Protein AF-A0A1H8SYS4-F1 (afdb_monomer_lite)

Secondary structure (DSSP, 8-state):
-------HHHHHHHHHHHHHHHHHHHHHHHHHHHHHHHHHHTTPPP-TTSSSSSPPPPPPPHHHHHHHHHHHHHHHHHHHHHHHHHHHTT----HHHHHHHHHHHSPP--

Organism: NCBI:txid310780

Radius of gyration: 19.57 Å; chains: 1; bounding box: 42×30×55 Å

Foldseek 3Di:
DPQDDDDPVLLVLLLQLVVLVVVLVVLVVVQVVVQQVVCVVVVFAFDPVDPDGDGDGDDDDPVSVVVNVVSVVSSVVSVVVSCVVCVVVVHDPDPVVVVSSVVSNDDDDD

Sequence (110 aa):
MPEIDLPQPLIDAQRTVDRAWAEVEDHRKSVNARRRAAAATEGRQADDARPWTGPALDPWTQADDDEHERRMATARAAAEARQAALTAAGLGSGYTIVQALHLAARPATV

pLDDT: mean 90.57, std 10.65, range [37.56, 98.62]

Structure (mmCIF, N/CA/C/O backbone):
data_AF-A0A1H8SYS4-F1
#
_entry.id   AF-A0A1H8SYS4-F1
#
loop_
_atom_site.group_PDB
_atom_site.id
_atom_site.type_symbol
_atom_site.label_atom_id
_atom_site.label_alt_id
_atom_site.label_comp_id
_atom_site.label_asym_id
_atom_site.label_entity_id
_atom_site.label_seq_id
_atom_site.pdbx_PDB_ins_code
_atom_site.Cartn_x
_atom_site.Cartn_y
_atom_site.Cartn_z
_atom_site.occupancy
_atom_site.B_iso_or_equiv
_atom_site.auth_seq_id
_atom_site.auth_comp_id
_atom_site.auth_asym_id
_atom_site.auth_atom_id
_atom_site.pdbx_PDB_model_num
ATOM 1 N N . MET A 1 1 ? -7.208 0.040 -26.964 1.00 51.16 1 MET A N 1
ATOM 2 C CA . MET A 1 1 ? -5.964 0.841 -26.953 1.00 51.16 1 MET A CA 1
ATOM 3 C C . MET A 1 1 ? -4.933 0.116 -27.796 1.00 51.16 1 MET A C 1
ATOM 5 O O . MET A 1 1 ? -5.038 -1.105 -27.840 1.00 51.16 1 MET A O 1
ATOM 9 N N . PRO A 1 2 ? -3.997 0.808 -28.468 1.00 53.34 2 PRO A N 1
ATOM 10 C CA . PRO A 1 2 ? -2.869 0.128 -29.100 1.00 53.34 2 PRO A CA 1
ATOM 11 C C . PRO A 1 2 ? -2.142 -0.732 -28.060 1.00 53.34 2 PRO A C 1
ATOM 13 O O . PRO A 1 2 ? -1.997 -0.318 -26.907 1.00 53.34 2 PRO A O 1
ATOM 16 N N . GLU A 1 3 ? -1.754 -1.936 -28.462 1.00 65.12 3 GLU A N 1
ATOM 17 C CA . GLU A 1 3 ? -0.972 -2.850 -27.639 1.00 65.12 3 GLU A CA 1
ATOM 18 C C . GLU A 1 3 ? 0.439 -2.267 -27.518 1.00 65.12 3 GLU A C 1
ATOM 20 O O . GLU A 1 3 ? 1.163 -2.145 -28.505 1.00 65.12 3 GLU A O 1
ATOM 25 N N . ILE A 1 4 ? 0.775 -1.775 -26.325 1.00 79.00 4 ILE A N 1
ATOM 26 C CA . ILE A 1 4 ? 2.113 -1.269 -26.022 1.00 79.00 4 ILE A CA 1
ATOM 27 C C . ILE A 1 4 ? 2.909 -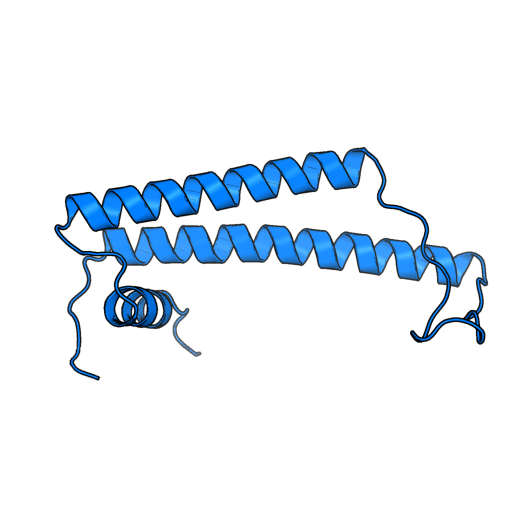2.467 -25.534 1.00 79.00 4 ILE A C 1
ATOM 29 O O . ILE A 1 4 ? 2.602 -3.010 -24.473 1.00 79.00 4 ILE A O 1
ATOM 33 N N . ASP A 1 5 ? 3.918 -2.862 -26.302 1.00 83.75 5 ASP A N 1
ATOM 34 C CA . ASP A 1 5 ? 4.857 -3.888 -25.871 1.00 83.75 5 ASP A CA 1
ATOM 35 C C . ASP A 1 5 ? 5.738 -3.314 -24.752 1.00 83.75 5 ASP A C 1
ATOM 37 O O . ASP A 1 5 ? 6.509 -2.370 -24.957 1.00 83.75 5 ASP A O 1
ATOM 41 N N . LEU A 1 6 ? 5.537 -3.812 -23.532 1.00 89.94 6 LEU A N 1
ATOM 42 C CA . LEU A 1 6 ? 6.206 -3.331 -22.328 1.00 89.94 6 LEU A CA 1
ATOM 43 C C . LEU A 1 6 ? 7.264 -4.349 -21.894 1.00 89.94 6 LEU A C 1
ATOM 45 O O . LEU A 1 6 ? 6.942 -5.528 -21.739 1.00 89.94 6 LEU A O 1
ATOM 49 N N . PRO A 1 7 ? 8.507 -3.919 -21.607 1.00 91.88 7 PRO A N 1
ATOM 50 C CA . PRO A 1 7 ? 9.549 -4.833 -21.160 1.00 91.88 7 PRO A CA 1
ATOM 51 C C . PRO A 1 7 ? 9.148 -5.595 -19.891 1.00 91.88 7 PRO A C 1
ATOM 53 O O . PRO A 1 7 ? 8.703 -4.991 -18.912 1.00 91.88 7 PRO A O 1
ATOM 56 N N . GLN A 1 8 ? 9.395 -6.909 -19.857 1.00 92.25 8 GLN A N 1
ATOM 57 C CA . GLN A 1 8 ? 9.093 -7.756 -18.695 1.00 92.25 8 GLN A CA 1
ATOM 58 C C . GLN A 1 8 ? 9.655 -7.216 -17.361 1.00 92.25 8 GLN A C 1
ATOM 60 O O . GLN A 1 8 ? 8.900 -7.182 -16.387 1.00 92.25 8 GLN A O 1
ATOM 65 N N . PRO A 1 9 ? 10.901 -6.696 -17.286 1.00 92.31 9 PRO A N 1
ATOM 66 C CA . PRO A 1 9 ? 11.416 -6.112 -16.044 1.00 92.31 9 PRO A CA 1
ATOM 67 C C . PRO A 1 9 ? 10.572 -4.944 -15.512 1.00 92.31 9 PRO A C 1
ATOM 69 O O . PRO A 1 9 ? 10.474 -4.739 -14.304 1.00 92.31 9 PRO A O 1
ATOM 72 N N . LEU A 1 10 ? 9.938 -4.180 -16.405 1.00 94.38 10 LEU A N 1
ATOM 73 C CA . LEU A 1 10 ? 9.082 -3.057 -16.040 1.00 94.38 10 LEU A CA 1
ATOM 74 C C . LEU A 1 10 ? 7.716 -3.531 -15.521 1.00 94.38 10 LEU A C 1
ATOM 76 O O . LEU A 1 10 ? 7.180 -2.958 -14.570 1.00 94.38 10 LEU A O 1
ATOM 80 N N . ILE A 1 11 ? 7.186 -4.611 -16.100 1.00 94.38 11 ILE A N 1
ATOM 81 C CA . ILE A 1 11 ? 5.977 -5.287 -15.613 1.00 94.38 11 ILE A CA 1
ATOM 82 C C . ILE A 1 11 ? 6.221 -5.846 -14.204 1.00 94.38 11 ILE A C 1
ATOM 84 O O . ILE A 1 11 ? 5.398 -5.652 -13.309 1.00 94.38 11 ILE A O 1
ATOM 88 N N . ASP A 1 12 ? 7.370 -6.480 -13.965 1.00 94.75 12 ASP A N 1
ATOM 89 C CA . ASP A 1 12 ? 7.719 -7.028 -12.649 1.00 94.75 12 ASP A CA 1
ATOM 90 C C . ASP A 1 12 ? 7.956 -5.931 -11.597 1.00 94.75 12 ASP A C 1
ATOM 92 O O . ASP A 1 12 ? 7.568 -6.081 -10.431 1.00 94.75 12 ASP A O 1
ATOM 96 N N . ALA A 1 13 ? 8.504 -4.783 -12.008 1.00 95.75 13 ALA A N 1
ATOM 97 C CA . ALA A 1 13 ? 8.583 -3.599 -11.157 1.00 95.75 13 ALA A CA 1
ATOM 98 C C . ALA A 1 13 ? 7.184 -3.088 -10.768 1.00 95.75 13 ALA A C 1
ATOM 100 O O . ALA A 1 13 ? 6.942 -2.804 -9.594 1.00 95.75 13 ALA A O 1
ATOM 101 N N . GLN A 1 14 ? 6.231 -3.035 -11.708 1.00 96.56 14 GLN A N 1
ATOM 102 C CA . GLN A 1 14 ? 4.846 -2.662 -11.399 1.00 96.56 14 GLN A CA 1
ATOM 103 C C . GLN A 1 14 ? 4.173 -3.673 -10.455 1.00 96.56 14 GLN A C 1
ATOM 105 O O . GLN A 1 14 ? 3.543 -3.260 -9.484 1.00 96.56 14 GLN A O 1
ATOM 110 N N . ARG A 1 15 ? 4.372 -4.983 -10.651 1.00 96.69 15 ARG A N 1
ATOM 111 C CA . ARG A 1 15 ? 3.873 -6.017 -9.719 1.00 96.69 15 ARG A CA 1
ATOM 112 C C . ARG A 1 15 ? 4.421 -5.840 -8.306 1.00 96.69 15 ARG A C 1
ATOM 114 O O . ARG A 1 15 ? 3.708 -6.049 -7.328 1.00 96.69 15 ARG A O 1
ATOM 121 N N . THR A 1 16 ? 5.686 -5.444 -8.193 1.00 97.12 16 THR A N 1
ATOM 122 C CA . THR A 1 16 ? 6.322 -5.173 -6.898 1.00 97.12 16 THR A CA 1
ATOM 123 C C . THR A 1 16 ? 5.685 -3.970 -6.205 1.00 97.12 16 THR A C 1
ATOM 125 O O . THR A 1 16 ? 5.418 -4.040 -5.006 1.00 97.12 16 THR A O 1
ATOM 128 N N . VAL A 1 17 ? 5.379 -2.905 -6.955 1.00 97.62 17 VAL A N 1
ATOM 129 C CA . VAL A 1 17 ? 4.625 -1.746 -6.451 1.00 97.62 17 VAL A CA 1
ATOM 130 C C . VAL A 1 17 ? 3.235 -2.161 -5.972 1.00 97.62 17 VAL A C 1
ATOM 132 O O . VAL A 1 17 ? 2.853 -1.822 -4.853 1.00 97.62 17 VAL A O 1
ATOM 135 N N . ASP A 1 18 ? 2.496 -2.915 -6.788 1.00 96.69 18 ASP A N 1
ATOM 136 C CA . ASP A 1 18 ? 1.132 -3.343 -6.464 1.00 96.69 18 ASP A CA 1
ATOM 137 C C . ASP A 1 18 ? 1.105 -4.214 -5.199 1.00 96.69 18 ASP A C 1
ATOM 139 O O . ASP A 1 18 ? 0.271 -4.002 -4.318 1.00 96.69 18 ASP A O 1
ATOM 143 N N . ARG A 1 19 ? 2.064 -5.139 -5.057 1.00 97.50 19 ARG A N 1
ATOM 144 C CA . ARG A 1 19 ? 2.217 -5.958 -3.847 1.00 97.50 19 ARG A CA 1
ATOM 145 C C . ARG A 1 19 ? 2.519 -5.107 -2.612 1.00 97.50 19 ARG A C 1
ATOM 147 O O . ARG A 1 19 ? 1.880 -5.301 -1.585 1.00 97.50 19 ARG A O 1
ATOM 154 N N . ALA A 1 20 ? 3.447 -4.154 -2.703 1.00 98.12 20 ALA A N 1
ATOM 155 C CA . ALA A 1 20 ? 3.800 -3.308 -1.563 1.00 98.12 20 ALA A CA 1
ATOM 156 C C . ALA A 1 20 ? 2.611 -2.448 -1.091 1.00 98.12 20 ALA A C 1
ATOM 158 O O . ALA A 1 20 ? 2.384 -2.305 0.110 1.00 98.12 20 ALA A O 1
ATOM 159 N N . TRP A 1 21 ? 1.797 -1.928 -2.017 1.00 97.81 21 TRP A N 1
ATOM 160 C CA . TRP A 1 21 ? 0.562 -1.220 -1.661 1.00 97.81 21 TRP A CA 1
ATOM 161 C C . TRP A 1 21 ? -0.514 -2.140 -1.082 1.00 97.81 21 TRP A C 1
ATOM 163 O O . TRP A 1 21 ? -1.208 -1.740 -0.145 1.00 97.81 21 TRP A O 1
ATOM 173 N N . ALA A 1 22 ? -0.638 -3.369 -1.589 1.00 97.75 22 ALA A N 1
ATOM 174 C CA . ALA A 1 22 ? -1.535 -4.363 -1.005 1.00 97.75 22 ALA A CA 1
ATOM 175 C C . ALA A 1 22 ? -1.152 -4.667 0.453 1.00 97.75 22 ALA A C 1
ATOM 177 O O . ALA A 1 22 ? -2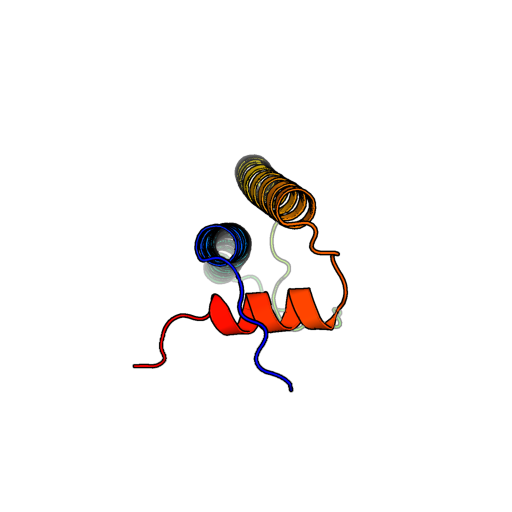.017 -4.668 1.323 1.00 97.75 22 ALA A O 1
ATOM 178 N N . GLU A 1 23 ? 0.142 -4.805 0.753 1.00 98.12 23 GLU A N 1
ATOM 179 C CA . GLU A 1 23 ? 0.632 -5.018 2.119 1.00 98.12 23 GLU A CA 1
ATOM 180 C C . GLU A 1 23 ? 0.330 -3.832 3.056 1.00 98.12 23 GLU A C 1
ATOM 182 O O . GLU A 1 23 ? -0.004 -4.044 4.227 1.00 98.12 23 GLU A O 1
ATOM 187 N N . VAL A 1 24 ? 0.422 -2.587 2.573 1.00 98.56 24 VAL A N 1
ATOM 188 C CA . VAL A 1 24 ? 0.011 -1.388 3.334 1.00 98.56 24 VAL A CA 1
ATOM 189 C C . VAL A 1 24 ? -1.484 -1.441 3.659 1.00 98.56 24 VAL A C 1
ATOM 191 O O . VAL A 1 24 ? -1.887 -1.209 4.803 1.00 98.56 24 VAL A O 1
ATOM 194 N N . GLU A 1 25 ? -2.310 -1.757 2.664 1.00 98.50 25 GLU A N 1
ATOM 195 C CA . GLU A 1 25 ? -3.762 -1.803 2.818 1.00 98.50 25 GLU A CA 1
ATOM 196 C C . GLU A 1 25 ? -4.214 -2.955 3.724 1.00 98.50 25 GLU A C 1
ATOM 198 O O . GLU A 1 25 ? -5.109 -2.775 4.555 1.00 98.50 25 GLU A O 1
ATOM 203 N N . ASP A 1 26 ? -3.573 -4.117 3.627 1.00 98.44 26 ASP A N 1
ATOM 204 C CA . ASP A 1 26 ? -3.847 -5.265 4.488 1.00 98.44 26 ASP A CA 1
ATOM 205 C C . ASP A 1 26 ? -3.492 -4.972 5.948 1.00 98.44 26 ASP A C 1
ATOM 207 O O . ASP A 1 26 ? -4.271 -5.307 6.846 1.00 98.44 26 ASP A O 1
ATOM 211 N N . HIS A 1 27 ? -2.383 -4.264 6.207 1.00 98.44 27 HIS A N 1
ATOM 212 C CA . HIS A 1 27 ? -2.066 -3.767 7.554 1.00 98.44 27 HIS A CA 1
ATOM 213 C C . HIS A 1 27 ? -3.162 -2.837 8.068 1.00 98.44 27 HIS A C 1
ATOM 215 O O . HIS A 1 27 ? -3.726 -3.066 9.138 1.00 98.44 27 HIS A O 1
ATOM 221 N N . ARG A 1 28 ? -3.540 -1.830 7.273 1.00 98.25 28 ARG A N 1
ATOM 222 C CA . ARG A 1 28 ? -4.579 -0.857 7.641 1.00 98.25 28 ARG A CA 1
ATOM 223 C C . ARG A 1 28 ? -5.910 -1.541 7.965 1.00 98.25 28 ARG A C 1
ATOM 225 O O . ARG A 1 28 ? -6.559 -1.203 8.960 1.00 98.25 28 ARG A O 1
ATOM 232 N N . LYS A 1 29 ? -6.319 -2.515 7.146 1.00 97.69 29 LYS A N 1
ATOM 233 C CA . LYS A 1 29 ? -7.521 -3.332 7.370 1.00 97.69 29 LYS A CA 1
ATOM 234 C C . LYS A 1 29 ? -7.407 -4.163 8.644 1.00 97.69 29 LYS A C 1
ATOM 236 O O . LYS A 1 29 ? -8.357 -4.174 9.424 1.00 97.69 29 LYS A O 1
ATOM 241 N N . SER A 1 30 ? -6.264 -4.806 8.874 1.00 98.00 30 SER A N 1
ATOM 242 C CA . SER A 1 30 ? -6.002 -5.628 10.060 1.00 98.00 30 SER A CA 1
ATOM 243 C C . SER A 1 30 ? -6.071 -4.812 11.356 1.00 98.00 30 SER A C 1
ATOM 245 O O . SER A 1 30 ? -6.817 -5.169 12.272 1.00 98.00 30 SER A O 1
ATOM 247 N N . VAL A 1 31 ? -5.397 -3.656 11.415 1.00 97.75 31 VAL A N 1
ATOM 248 C CA . VAL A 1 31 ? -5.447 -2.743 12.572 1.00 97.75 31 VAL A CA 1
ATOM 249 C C . VAL A 1 31 ? -6.880 -2.283 12.832 1.00 97.75 31 VAL A C 1
ATOM 251 O O . VAL A 1 31 ? -7.361 -2.327 13.966 1.00 97.75 31 VAL A O 1
ATOM 254 N N . ASN A 1 32 ? -7.612 -1.897 11.784 1.00 95.06 32 ASN A N 1
ATOM 255 C CA . ASN A 1 32 ? -9.008 -1.492 11.918 1.00 95.06 32 ASN A CA 1
ATOM 256 C C . ASN A 1 32 ? -9.912 -2.637 12.411 1.00 95.06 32 ASN A C 1
ATOM 258 O O . ASN A 1 32 ? -10.765 -2.416 13.270 1.00 95.06 32 ASN A O 1
ATOM 262 N N . ALA A 1 33 ? -9.723 -3.860 11.909 1.00 95.00 33 ALA A N 1
ATOM 263 C CA . ALA A 1 33 ? -10.477 -5.031 12.346 1.00 95.00 33 ALA A CA 1
ATOM 264 C C . ALA A 1 33 ? -10.221 -5.345 13.828 1.00 95.00 33 ALA A C 1
ATOM 266 O O . ALA A 1 33 ? -11.174 -5.522 14.587 1.00 95.00 33 ALA A O 1
ATOM 267 N N . ARG A 1 34 ? -8.955 -5.318 14.265 1.00 95.75 34 ARG A N 1
ATOM 268 C CA . ARG A 1 34 ? -8.572 -5.514 15.671 1.00 95.75 34 ARG A CA 1
ATOM 269 C C . ARG A 1 34 ? -9.184 -4.452 16.586 1.00 95.75 34 ARG A C 1
ATOM 271 O O . ARG A 1 34 ? -9.756 -4.798 17.615 1.00 95.75 34 ARG A O 1
ATOM 278 N N . ARG A 1 35 ? -9.132 -3.176 16.190 1.00 95.19 35 ARG A N 1
ATOM 279 C CA . ARG A 1 35 ? -9.739 -2.059 16.941 1.00 95.19 35 ARG A CA 1
ATOM 280 C C . ARG A 1 35 ? -11.254 -2.213 17.075 1.00 95.19 35 ARG A C 1
ATOM 282 O O . ARG A 1 35 ? -11.802 -1.985 18.148 1.00 95.19 35 ARG A O 1
ATOM 289 N N . ARG A 1 36 ? -11.933 -2.641 16.006 1.00 92.44 36 ARG A N 1
ATOM 290 C CA . ARG A 1 36 ? -13.377 -2.929 16.038 1.00 92.44 36 ARG A CA 1
ATOM 291 C C . ARG A 1 36 ? -13.710 -4.107 16.950 1.00 92.44 36 ARG A C 1
ATOM 293 O O . ARG A 1 36 ? -14.671 -4.019 17.705 1.00 92.44 36 ARG A O 1
ATOM 300 N N . ALA A 1 37 ? -12.916 -5.176 16.906 1.00 92.50 37 ALA A N 1
ATOM 301 C CA . ALA A 1 37 ? -13.100 -6.332 17.778 1.00 92.50 37 ALA A CA 1
ATOM 302 C C . ALA A 1 37 ? -12.917 -5.966 19.262 1.00 92.50 37 ALA A C 1
ATOM 304 O O . ALA A 1 37 ? -13.73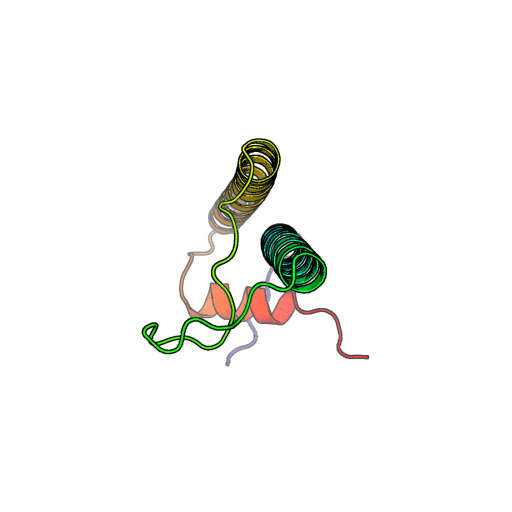3 -6.363 20.086 1.00 92.50 37 ALA A O 1
ATOM 305 N N . ALA A 1 38 ? -11.905 -5.158 19.599 1.00 93.12 38 ALA A N 1
ATOM 306 C CA . ALA A 1 38 ? -11.692 -4.671 20.964 1.00 93.12 38 ALA A CA 1
ATOM 307 C C . ALA A 1 38 ? -12.874 -3.824 21.467 1.00 93.12 38 ALA A C 1
ATOM 309 O O . ALA A 1 38 ? -13.426 -4.106 22.528 1.00 93.12 38 ALA A O 1
ATOM 310 N N . ALA A 1 39 ? -13.336 -2.861 20.660 1.00 91.38 39 ALA A N 1
ATOM 311 C CA . ALA A 1 39 ? -14.496 -2.038 21.000 1.00 91.38 39 ALA A CA 1
ATOM 312 C C . ALA A 1 39 ? -15.768 -2.876 21.239 1.00 91.38 39 ALA A C 1
ATOM 314 O O . ALA A 1 39 ? -16.535 -2.576 22.152 1.00 91.38 39 ALA A O 1
ATOM 315 N N . ALA A 1 40 ? -15.975 -3.940 20.452 1.00 90.56 40 ALA A N 1
ATOM 316 C CA . ALA A 1 40 ? -17.094 -4.860 20.638 1.00 90.56 40 ALA A CA 1
ATOM 317 C C . ALA A 1 40 ? -16.984 -5.659 21.949 1.00 90.56 40 ALA A C 1
ATOM 319 O O . ALA A 1 40 ? -17.974 -5.777 22.668 1.00 90.56 40 ALA A O 1
ATOM 320 N N . THR A 1 41 ? -15.792 -6.160 22.291 1.00 92.19 41 THR A N 1
ATOM 321 C CA . THR A 1 41 ? -15.535 -6.881 23.554 1.00 92.19 41 THR A CA 1
ATOM 322 C C . THR A 1 41 ? -15.785 -6.004 24.781 1.00 92.19 41 THR A C 1
ATOM 324 O O . THR A 1 41 ? -16.302 -6.481 25.787 1.00 92.19 41 THR A O 1
ATOM 327 N N . GLU A 1 42 ? -15.464 -4.715 24.697 1.00 91.62 42 GLU A N 1
ATOM 328 C CA . GLU A 1 42 ? -15.709 -3.737 25.764 1.00 91.62 42 GLU A CA 1
ATOM 329 C C . GLU A 1 42 ? -17.163 -3.233 25.815 1.00 91.62 42 GLU A C 1
ATOM 331 O O . GLU A 1 42 ? -17.505 -2.413 26.665 1.00 91.62 42 GLU A O 1
ATOM 336 N N . GLY A 1 43 ? -18.029 -3.692 24.906 1.00 89.00 43 GLY A N 1
ATOM 337 C CA . GLY A 1 43 ? -19.431 -3.278 24.848 1.00 89.00 43 GLY A CA 1
ATOM 338 C C . GLY A 1 43 ? -19.634 -1.823 24.418 1.00 89.00 43 GLY A C 1
ATOM 339 O O . GLY A 1 43 ? -20.685 -1.245 24.704 1.00 89.00 43 GLY A O 1
ATOM 340 N N . ARG A 1 44 ? -18.654 -1.209 23.737 1.00 86.31 44 ARG A N 1
ATOM 341 C CA . ARG A 1 44 ? -18.772 0.174 23.258 1.00 86.31 44 ARG A CA 1
ATOM 342 C C . ARG A 1 44 ? -19.876 0.261 22.207 1.00 86.31 44 ARG A C 1
ATOM 344 O O . ARG A 1 44 ? -19.850 -0.444 21.198 1.00 86.31 44 ARG A O 1
ATOM 351 N N . GLN A 1 45 ? -20.835 1.149 22.440 1.00 82.75 45 GLN A N 1
ATOM 352 C CA . GLN A 1 45 ? -21.962 1.368 21.538 1.00 82.75 45 GLN A CA 1
ATOM 353 C C . GLN A 1 45 ? -21.634 2.412 20.470 1.00 82.75 45 GLN A C 1
ATOM 355 O O . GLN A 1 45 ? -20.674 3.178 20.595 1.00 82.75 45 GLN A O 1
ATOM 360 N N . ALA A 1 46 ? -22.430 2.416 19.400 1.00 82.56 46 ALA A N 1
ATOM 361 C CA . ALA A 1 46 ? -22.384 3.489 18.422 1.00 82.56 46 ALA A CA 1
ATOM 362 C C . ALA A 1 46 ? -22.746 4.823 19.089 1.00 82.56 46 ALA A C 1
ATOM 364 O O . ALA A 1 46 ? -23.614 4.880 19.956 1.00 82.56 46 ALA A O 1
ATOM 365 N N . ASP A 1 47 ? -22.041 5.877 18.695 1.00 79.12 47 ASP A N 1
ATOM 366 C CA . ASP A 1 47 ? -22.333 7.237 19.136 1.00 79.12 47 ASP A CA 1
ATOM 367 C C . ASP A 1 47 ? -23.266 7.879 18.106 1.00 79.12 47 ASP A C 1
ATOM 369 O O . ASP A 1 47 ? -22.819 8.279 17.029 1.00 79.12 47 ASP A O 1
ATOM 373 N N . ASP A 1 48 ? -24.559 7.948 18.429 1.00 79.00 48 ASP A N 1
ATOM 374 C CA . ASP A 1 48 ? -25.607 8.470 17.540 1.00 79.00 48 ASP A CA 1
ATOM 375 C C . ASP A 1 48 ? -25.421 9.959 17.196 1.00 79.00 48 ASP A C 1
ATOM 377 O O . ASP A 1 48 ? -26.030 10.459 16.249 1.00 79.00 48 ASP A O 1
ATOM 381 N N . ALA A 1 49 ? -24.561 10.682 17.925 1.00 82.88 49 ALA A N 1
ATOM 382 C CA . ALA A 1 49 ? -24.205 12.060 17.599 1.00 82.88 49 ALA A CA 1
ATOM 383 C C . ALA A 1 49 ? -23.152 12.162 16.477 1.00 82.88 49 ALA A C 1
ATOM 385 O O . ALA A 1 49 ? -22.881 13.262 15.987 1.00 82.88 49 ALA A O 1
ATOM 386 N N . ARG A 1 50 ? -22.534 11.047 16.056 1.00 78.69 50 ARG A N 1
ATOM 387 C CA . ARG A 1 50 ? -21.520 11.031 14.991 1.00 78.69 50 ARG A CA 1
ATOM 388 C C . ARG A 1 50 ? -22.139 10.731 13.625 1.00 78.69 50 ARG A C 1
ATOM 390 O O . ARG A 1 50 ? -23.011 9.876 13.511 1.00 78.69 50 ARG A O 1
ATOM 397 N N . PRO A 1 51 ? -21.626 11.348 12.543 1.00 81.31 51 PRO A N 1
ATOM 398 C CA . PRO A 1 51 ? -22.148 11.127 11.195 1.00 81.31 51 PRO A CA 1
ATOM 399 C C . PRO A 1 51 ? -21.758 9.767 10.587 1.00 81.31 51 PRO A C 1
ATOM 401 O O . PRO A 1 51 ? -22.171 9.461 9.470 1.00 81.31 51 PRO A O 1
ATOM 404 N N . TRP A 1 52 ? -20.959 8.947 11.277 1.00 78.38 52 TRP A N 1
ATOM 405 C CA . TRP A 1 52 ? -20.580 7.605 10.833 1.00 78.38 52 TRP A CA 1
ATOM 406 C C . TRP A 1 52 ? -21.077 6.538 11.802 1.00 78.38 52 TRP A C 1
ATOM 408 O O . TRP A 1 52 ? -21.065 6.711 13.017 1.00 78.38 52 TRP A O 1
ATOM 418 N N . THR A 1 53 ? -21.463 5.393 11.246 1.00 76.19 53 THR A N 1
ATOM 419 C CA . THR A 1 53 ? -21.997 4.265 12.007 1.00 76.19 53 THR A CA 1
ATOM 420 C C . THR A 1 53 ? -20.877 3.523 12.744 1.00 76.19 53 THR A C 1
ATOM 422 O O . THR A 1 53 ? -19.914 3.067 12.123 1.00 76.19 53 THR A O 1
ATOM 425 N N . GLY A 1 54 ? -21.018 3.358 14.062 1.00 77.94 54 GLY A N 1
ATOM 426 C CA . GLY A 1 54 ? -20.162 2.499 14.887 1.00 77.94 54 GLY A CA 1
ATOM 427 C C . GLY A 1 54 ? -19.556 3.190 16.115 1.00 77.94 54 GLY A C 1
ATOM 428 O O . GLY A 1 54 ? -19.647 4.411 16.255 1.00 77.94 54 GLY A O 1
ATOM 429 N N . PRO A 1 55 ? -18.947 2.412 17.029 1.00 82.56 55 PRO A N 1
ATOM 430 C CA . PRO A 1 55 ? -18.327 2.954 18.230 1.00 82.56 55 PRO A CA 1
ATOM 431 C C . PRO A 1 55 ? -17.088 3.789 17.906 1.00 82.56 55 PRO A C 1
ATOM 433 O O . PRO A 1 55 ? -16.411 3.586 16.892 1.00 82.56 55 PRO A O 1
ATOM 436 N N . ALA A 1 56 ? -16.742 4.696 18.819 1.00 84.62 56 ALA A N 1
ATOM 437 C CA . ALA A 1 56 ? -15.438 5.339 18.807 1.00 84.62 56 ALA A CA 1
ATOM 438 C C . ALA A 1 56 ? -14.336 4.281 18.985 1.00 84.62 56 ALA A C 1
ATOM 440 O O . ALA A 1 56 ? -14.300 3.557 19.983 1.00 84.62 56 ALA A O 1
ATOM 441 N N . LEU A 1 57 ? -13.440 4.200 18.002 1.00 89.31 57 LEU A N 1
ATOM 442 C CA . LEU A 1 57 ? -12.293 3.302 18.038 1.00 89.31 57 LEU A CA 1
ATOM 443 C C . LEU A 1 57 ? -11.105 4.022 18.669 1.00 89.31 57 LEU A C 1
ATOM 445 O O . LEU A 1 57 ? -10.835 5.172 18.316 1.00 89.31 57 LEU A O 1
ATOM 449 N N . ASP A 1 58 ? -10.365 3.319 19.522 1.00 90.81 58 ASP A N 1
ATOM 450 C CA . ASP A 1 58 ? -9.107 3.822 20.087 1.00 90.81 58 ASP A CA 1
ATOM 451 C C . ASP A 1 58 ? -8.139 4.248 18.987 1.00 90.81 58 ASP A C 1
ATOM 453 O O . ASP A 1 58 ? -8.215 3.692 17.892 1.00 90.81 58 ASP A O 1
ATOM 457 N N . PRO A 1 59 ? -7.244 5.219 19.212 1.00 94.62 59 PRO A N 1
ATOM 458 C CA . PRO A 1 59 ? -6.232 5.581 18.223 1.00 94.62 59 PRO A CA 1
ATOM 459 C C . PRO A 1 59 ? -5.349 4.382 17.839 1.00 94.62 59 PRO A C 1
ATOM 461 O O . PRO A 1 59 ? -5.365 3.330 18.480 1.00 94.62 59 PRO A O 1
ATOM 464 N N . TRP A 1 60 ? -4.592 4.532 16.752 1.00 97.50 60 TRP A N 1
ATOM 465 C CA . TRP A 1 60 ? -3.544 3.566 16.429 1.00 97.50 60 TRP A CA 1
ATOM 466 C C . TRP A 1 60 ? -2.486 3.574 17.531 1.00 97.50 60 TRP A C 1
ATOM 468 O O . TRP A 1 60 ? -2.268 4.588 18.197 1.00 97.50 60 TRP A O 1
ATOM 478 N N . THR A 1 61 ? -1.878 2.415 17.766 1.00 97.81 61 THR A N 1
ATOM 479 C CA . THR A 1 61 ? -0.746 2.327 18.689 1.00 97.81 61 THR A CA 1
ATOM 480 C C . THR A 1 61 ? 0.531 2.762 17.977 1.00 97.81 61 THR A C 1
ATOM 482 O O . THR A 1 61 ? 0.628 2.622 16.760 1.00 97.81 61 THR A O 1
ATOM 485 N N . GLN A 1 62 ? 1.550 3.190 18.728 1.00 98.06 62 GLN A N 1
ATOM 486 C CA . GLN A 1 62 ? 2.856 3.522 18.143 1.00 98.06 62 GLN A CA 1
ATOM 487 C C . GLN A 1 62 ? 3.427 2.364 17.308 1.00 98.06 62 GLN A C 1
ATOM 489 O O . GLN A 1 62 ? 3.970 2.585 16.235 1.00 98.06 62 GLN A O 1
ATOM 494 N N . ALA A 1 63 ? 3.247 1.117 17.759 1.00 98.12 63 ALA A N 1
ATOM 495 C CA . ALA A 1 63 ? 3.700 -0.056 17.014 1.00 98.12 63 ALA A CA 1
ATOM 496 C C . ALA A 1 63 ? 2.955 -0.237 15.676 1.00 98.12 63 ALA A C 1
ATOM 498 O O . ALA A 1 63 ? 3.546 -0.697 14.701 1.00 98.12 63 ALA A O 1
ATOM 499 N N . ASP A 1 64 ? 1.666 0.122 15.620 1.00 98.19 64 ASP A N 1
ATOM 500 C CA . ASP A 1 64 ? 0.896 0.105 14.373 1.00 98.19 64 ASP A CA 1
ATOM 501 C C . ASP A 1 64 ? 1.384 1.180 13.402 1.00 98.19 64 ASP A C 1
ATOM 503 O O . ASP A 1 64 ? 1.476 0.906 12.202 1.00 98.19 64 ASP A O 1
ATOM 507 N N . ASP A 1 65 ? 1.701 2.368 13.922 1.00 98.44 65 ASP A N 1
ATOM 508 C CA . ASP A 1 65 ? 2.225 3.495 13.150 1.00 98.44 65 ASP A CA 1
ATOM 509 C C . ASP A 1 65 ? 3.630 3.196 12.607 1.00 98.44 65 ASP A C 1
ATOM 511 O O . ASP A 1 65 ? 3.870 3.375 11.413 1.00 98.44 65 ASP A O 1
ATOM 515 N N . ASP A 1 66 ? 4.534 2.658 13.431 1.00 98.62 66 ASP A N 1
ATOM 516 C CA . ASP A 1 66 ? 5.899 2.294 13.026 1.00 98.62 66 ASP A CA 1
ATOM 517 C C . ASP A 1 66 ? 5.891 1.232 11.915 1.00 98.62 66 ASP A C 1
ATOM 519 O O . ASP A 1 66 ? 6.587 1.347 10.901 1.00 98.62 66 ASP A O 1
ATOM 523 N N . GLU A 1 67 ? 5.064 0.196 12.075 1.00 98.50 67 GLU A N 1
ATOM 524 C CA . GLU A 1 67 ? 4.900 -0.849 11.066 1.00 98.50 67 GLU A CA 1
ATOM 525 C C . GLU A 1 67 ? 4.268 -0.299 9.781 1.00 98.50 67 GLU A C 1
ATOM 527 O O . GLU A 1 67 ? 4.654 -0.690 8.674 1.00 98.50 67 GLU A O 1
ATOM 532 N N . HIS A 1 68 ? 3.320 0.630 9.901 1.00 98.38 68 HIS A N 1
ATOM 533 C CA . HIS A 1 68 ? 2.722 1.283 8.745 1.00 98.38 68 HIS A CA 1
ATOM 534 C C . HIS A 1 68 ? 3.738 2.137 7.990 1.00 98.38 68 HIS A C 1
ATOM 536 O O . HIS A 1 68 ? 3.825 2.018 6.768 1.00 98.38 68 HIS A O 1
ATOM 542 N N . GLU A 1 69 ? 4.551 2.931 8.689 1.00 98.56 69 GLU A N 1
ATOM 543 C CA . GLU A 1 69 ? 5.589 3.748 8.059 1.00 98.56 69 GLU A CA 1
ATOM 544 C C . GLU A 1 69 ? 6.650 2.868 7.385 1.00 98.56 69 GLU A C 1
ATOM 546 O O . GLU A 1 69 ? 7.053 3.150 6.257 1.00 98.56 69 GLU A O 1
ATOM 551 N N . ARG A 1 70 ? 7.031 1.732 7.986 1.00 98.56 70 ARG A N 1
ATOM 552 C CA . ARG A 1 70 ? 7.929 0.749 7.353 1.00 98.56 70 ARG A CA 1
ATOM 553 C C . ARG A 1 70 ? 7.364 0.210 6.033 1.00 98.56 70 ARG A C 1
ATOM 555 O O . ARG A 1 70 ? 8.088 0.094 5.036 1.00 98.56 70 ARG A O 1
ATOM 562 N N . ARG A 1 71 ? 6.070 -0.120 5.999 1.00 98.56 71 ARG A N 1
ATOM 563 C CA . ARG A 1 71 ? 5.393 -0.587 4.774 1.00 98.56 71 ARG A CA 1
ATOM 564 C C . ARG A 1 71 ? 5.256 0.533 3.745 1.00 98.56 71 ARG A C 1
ATOM 566 O O . ARG A 1 71 ? 5.531 0.309 2.568 1.00 98.56 71 ARG A O 1
ATOM 573 N N . MET A 1 72 ? 4.923 1.747 4.179 1.00 98.62 72 MET A N 1
ATOM 574 C CA . MET A 1 72 ? 4.881 2.936 3.323 1.00 98.62 72 MET A CA 1
ATOM 575 C C . MET A 1 72 ? 6.246 3.228 2.697 1.00 98.62 72 MET A C 1
ATOM 577 O O . MET A 1 72 ? 6.321 3.474 1.495 1.00 98.62 72 MET A O 1
ATOM 581 N N . ALA A 1 73 ? 7.334 3.139 3.464 1.00 98.50 73 ALA A N 1
ATOM 582 C CA . ALA A 1 73 ? 8.694 3.284 2.955 1.00 98.50 73 ALA A CA 1
ATOM 583 C C . ALA A 1 73 ? 9.020 2.225 1.889 1.00 98.50 73 ALA A C 1
ATOM 585 O O . ALA A 1 73 ? 9.579 2.553 0.844 1.00 98.50 73 ALA A O 1
ATOM 586 N N . THR A 1 74 ? 8.594 0.977 2.102 1.00 98.06 74 THR A N 1
ATOM 587 C CA . THR A 1 74 ? 8.751 -0.109 1.118 1.00 98.06 74 THR A CA 1
ATOM 588 C C . THR A 1 74 ? 7.978 0.183 -0.174 1.00 98.06 74 THR A C 1
ATOM 590 O O . THR A 1 74 ? 8.525 0.044 -1.269 1.00 98.06 74 THR A O 1
ATOM 593 N N . ALA A 1 75 ? 6.729 0.649 -0.069 1.00 98.38 75 ALA A N 1
ATOM 594 C CA . ALA A 1 75 ? 5.913 1.022 -1.224 1.00 98.38 75 ALA A CA 1
ATOM 595 C C . ALA A 1 75 ? 6.497 2.220 -1.996 1.00 98.38 75 ALA A C 1
ATOM 597 O O . ALA A 1 75 ? 6.520 2.202 -3.229 1.00 98.38 75 ALA A O 1
ATOM 598 N N . ARG A 1 76 ? 7.023 3.232 -1.290 1.00 98.44 76 ARG A N 1
ATOM 599 C CA . ARG A 1 76 ? 7.722 4.382 -1.893 1.00 98.44 76 ARG A CA 1
ATOM 600 C C . ARG A 1 76 ? 8.975 3.932 -2.647 1.00 98.44 76 ARG A C 1
ATOM 602 O O . ARG A 1 76 ? 9.108 4.253 -3.824 1.00 98.44 76 ARG A O 1
ATOM 609 N N . ALA A 1 77 ? 9.823 3.112 -2.024 1.00 98.25 77 ALA A N 1
ATOM 610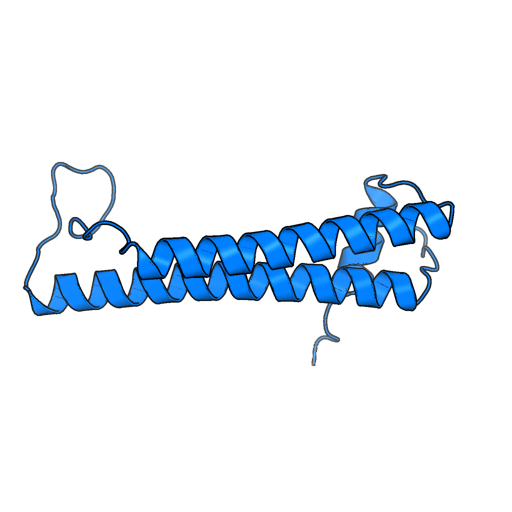 C CA . ALA A 1 77 ? 11.032 2.584 -2.658 1.00 98.25 77 ALA A CA 1
ATOM 611 C C . ALA A 1 77 ? 10.716 1.751 -3.916 1.00 98.25 77 ALA A C 1
ATOM 613 O O . ALA A 1 77 ? 11.382 1.889 -4.942 1.00 98.25 77 ALA A O 1
ATOM 614 N N . ALA A 1 78 ? 9.661 0.928 -3.882 1.00 97.94 78 ALA A N 1
ATOM 615 C CA . ALA A 1 78 ? 9.206 0.192 -5.061 1.00 97.94 78 ALA A CA 1
ATOM 616 C C . ALA A 1 78 ? 8.741 1.136 -6.187 1.00 97.94 78 ALA A C 1
ATOM 618 O O . ALA A 1 78 ? 9.057 0.913 -7.358 1.00 97.94 78 ALA A O 1
ATOM 619 N N . ALA A 1 79 ? 8.010 2.203 -5.847 1.00 96.88 79 ALA A N 1
ATOM 620 C CA . ALA A 1 79 ? 7.537 3.185 -6.821 1.00 96.88 79 ALA A CA 1
ATOM 621 C C . ALA A 1 79 ? 8.696 3.970 -7.460 1.00 96.88 79 ALA A C 1
ATOM 623 O O . ALA A 1 79 ? 8.690 4.186 -8.674 1.00 96.88 79 ALA A O 1
ATOM 624 N N . GLU A 1 80 ? 9.707 4.340 -6.673 1.00 97.25 80 GLU A N 1
ATOM 625 C CA . GLU A 1 80 ? 10.939 4.973 -7.154 1.00 97.25 80 GLU A CA 1
ATOM 626 C C . GLU A 1 80 ? 11.724 4.045 -8.086 1.00 97.25 80 GLU A C 1
ATOM 628 O O . GLU A 1 80 ? 12.112 4.457 -9.180 1.00 97.25 80 GLU A O 1
ATOM 633 N N . ALA A 1 81 ? 11.882 2.770 -7.718 1.00 95.69 81 ALA A N 1
ATOM 634 C CA . ALA A 1 81 ? 12.541 1.776 -8.563 1.00 95.69 81 ALA A CA 1
ATOM 635 C C . ALA A 1 81 ? 11.811 1.590 -9.905 1.00 95.69 81 ALA A C 1
ATOM 637 O O . ALA A 1 81 ? 12.444 1.560 -10.962 1.00 95.69 81 ALA A O 1
ATOM 638 N N . ARG A 1 82 ? 10.471 1.543 -9.894 1.00 96.44 82 ARG A N 1
ATOM 639 C CA . ARG A 1 82 ? 9.670 1.509 -11.127 1.00 96.44 82 ARG A CA 1
ATOM 640 C C . ARG A 1 82 ? 9.865 2.779 -11.959 1.00 96.44 82 ARG A C 1
ATOM 642 O O . ARG A 1 82 ? 9.964 2.698 -13.180 1.00 96.44 82 ARG A O 1
ATOM 649 N N . GLN A 1 83 ? 9.924 3.949 -11.326 1.00 95.50 83 GLN A N 1
ATOM 650 C CA . GLN A 1 83 ? 10.158 5.209 -12.033 1.00 95.50 83 GLN A CA 1
ATOM 651 C C . GLN A 1 83 ? 11.552 5.252 -12.675 1.00 95.50 83 GLN A C 1
ATOM 653 O O . GLN A 1 83 ? 11.687 5.704 -13.811 1.00 95.50 83 GLN A O 1
ATOM 658 N N . ALA A 1 84 ? 12.577 4.739 -11.996 1.00 93.44 84 ALA A N 1
ATOM 659 C CA . ALA A 1 84 ? 13.911 4.589 -12.568 1.00 93.44 84 ALA A CA 1
ATOM 660 C C . ALA A 1 84 ? 13.910 3.618 -13.762 1.00 93.44 84 ALA A C 1
ATOM 662 O O . ALA A 1 84 ? 14.516 3.918 -14.790 1.00 93.44 84 ALA A O 1
ATOM 663 N N . ALA A 1 85 ? 13.180 2.501 -13.667 1.00 93.12 85 ALA A N 1
ATOM 664 C CA . ALA A 1 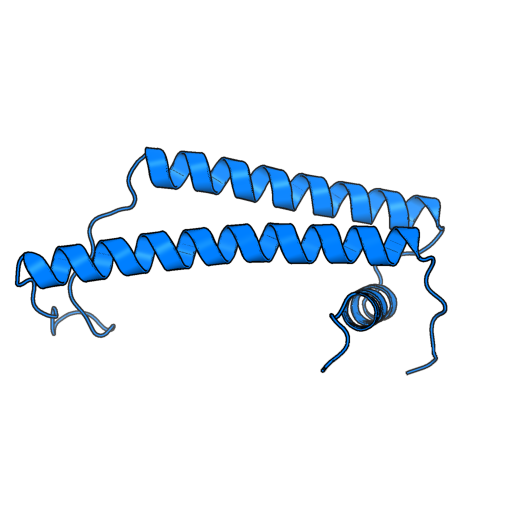85 ? 13.037 1.541 -14.761 1.00 93.12 85 ALA A CA 1
ATOM 665 C C . ALA A 1 85 ? 12.319 2.137 -15.987 1.00 93.12 85 ALA A C 1
ATOM 667 O O . ALA A 1 85 ? 12.747 1.891 -17.114 1.00 93.12 85 ALA A O 1
ATOM 668 N N . LEU A 1 86 ? 11.278 2.959 -15.784 1.00 93.94 86 LEU A N 1
ATOM 669 C CA . LEU A 1 86 ? 10.623 3.719 -16.861 1.00 93.94 86 LEU A CA 1
ATOM 670 C C . LEU A 1 86 ? 11.634 4.601 -17.600 1.00 93.94 86 LEU A C 1
ATOM 672 O O . LEU A 1 86 ? 11.776 4.498 -18.818 1.00 93.94 86 LEU A O 1
ATOM 676 N N . THR 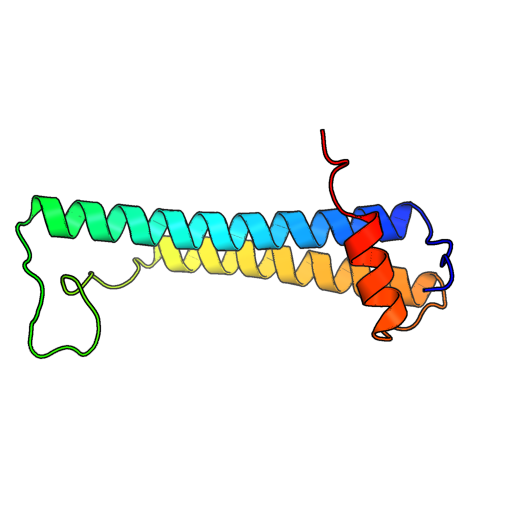A 1 87 ? 12.381 5.409 -16.846 1.00 93.25 87 THR A N 1
ATOM 677 C CA . THR A 1 87 ? 13.395 6.313 -17.398 1.00 93.25 87 THR A CA 1
ATOM 678 C C . THR A 1 87 ? 14.489 5.549 -18.147 1.00 93.25 87 THR A C 1
ATOM 680 O O . THR A 1 87 ? 14.849 5.936 -19.256 1.00 93.25 87 THR A O 1
ATOM 683 N N . ALA A 1 88 ? 14.989 4.441 -17.589 1.00 90.88 88 ALA A N 1
ATOM 684 C CA . ALA A 1 88 ? 16.010 3.607 -18.226 1.00 90.88 88 ALA A CA 1
ATOM 685 C C . ALA A 1 88 ? 15.521 2.958 -19.534 1.00 90.88 88 ALA A C 1
ATOM 687 O O . ALA A 1 88 ? 16.310 2.769 -20.456 1.00 90.88 88 ALA A O 1
ATOM 688 N N . ALA A 1 89 ? 14.223 2.664 -19.639 1.00 90.00 89 ALA A N 1
ATOM 689 C CA . ALA A 1 89 ? 13.593 2.161 -20.858 1.00 90.00 89 ALA A CA 1
ATOM 690 C C . ALA A 1 89 ? 13.283 3.265 -21.892 1.00 90.00 89 ALA A C 1
ATOM 692 O O . ALA A 1 89 ? 12.717 2.972 -22.943 1.00 90.00 89 ALA A O 1
ATOM 693 N N . GLY A 1 90 ? 13.604 4.533 -21.603 1.00 92.12 90 GLY A N 1
ATOM 694 C CA . GLY A 1 90 ? 13.229 5.671 -22.447 1.00 92.12 90 GLY A CA 1
ATOM 695 C C . GLY A 1 90 ? 11.718 5.931 -22.482 1.00 92.12 90 GLY A C 1
ATOM 696 O O . GLY A 1 90 ? 11.233 6.632 -23.369 1.00 92.12 90 GLY A O 1
ATOM 697 N N . LEU A 1 91 ? 10.965 5.364 -21.534 1.00 89.38 91 LEU A N 1
ATOM 698 C CA . LEU A 1 91 ? 9.519 5.507 -21.433 1.00 89.38 91 LEU A CA 1
ATOM 699 C C . LEU A 1 91 ? 9.164 6.613 -20.434 1.00 89.38 91 LEU A C 1
ATOM 701 O O . LEU A 1 91 ? 9.711 6.700 -19.336 1.00 89.38 91 LEU A O 1
ATOM 705 N N . GLY A 1 92 ? 8.202 7.458 -20.803 1.00 86.00 92 GLY A N 1
ATOM 706 C CA . GLY A 1 92 ? 7.629 8.446 -19.889 1.00 86.00 92 GLY A CA 1
ATOM 707 C C . GLY A 1 92 ? 6.588 7.839 -18.941 1.00 86.00 92 GLY A C 1
ATOM 708 O O . GLY A 1 92 ? 6.026 6.778 -19.200 1.00 86.00 92 GLY A O 1
ATOM 709 N N . SER A 1 93 ? 6.242 8.567 -17.877 1.00 84.69 93 SER A N 1
ATOM 710 C CA . SER A 1 93 ? 5.146 8.237 -16.947 1.00 84.69 93 SER A CA 1
ATOM 711 C C . SER A 1 93 ? 3.768 8.716 -17.438 1.00 84.69 93 SER A C 1
ATOM 713 O O . SER A 1 93 ? 2.880 9.033 -16.647 1.00 84.69 93 SER A O 1
ATOM 715 N N . GLY A 1 94 ? 3.579 8.789 -18.759 1.00 89.81 94 GLY A N 1
ATOM 716 C CA . GLY A 1 94 ? 2.313 9.198 -19.361 1.00 89.81 94 GLY A CA 1
ATOM 717 C C . GLY A 1 94 ? 1.179 8.236 -19.002 1.00 89.81 94 GLY A C 1
ATOM 718 O O . GLY A 1 94 ? 1.396 7.032 -18.858 1.00 89.81 94 GLY A O 1
ATOM 719 N N . TYR A 1 95 ? -0.042 8.767 -18.903 1.00 88.38 95 TYR A N 1
ATOM 720 C CA . TYR A 1 95 ? -1.239 8.019 -18.497 1.00 88.38 95 TYR A CA 1
ATOM 721 C C . TYR A 1 95 ? -1.382 6.662 -19.209 1.00 88.38 95 TYR A C 1
ATOM 723 O O . TYR A 1 95 ? -1.582 5.643 -18.554 1.00 88.38 95 TYR A O 1
ATOM 731 N N . THR A 1 96 ? -1.199 6.627 -20.533 1.00 91.62 96 THR A N 1
ATOM 732 C CA . THR A 1 96 ? -1.332 5.407 -21.346 1.00 91.62 96 THR A CA 1
ATOM 733 C C . THR A 1 96 ? -0.302 4.332 -20.985 1.00 91.62 96 THR A C 1
ATOM 735 O O . THR A 1 96 ? -0.655 3.157 -20.923 1.00 91.62 96 THR A O 1
ATOM 738 N N . ILE A 1 97 ? 0.951 4.716 -20.704 1.00 91.69 97 ILE A N 1
ATOM 739 C CA . ILE A 1 97 ? 2.019 3.786 -20.294 1.00 91.69 97 ILE A CA 1
ATOM 740 C C . ILE A 1 97 ? 1.709 3.215 -18.911 1.00 91.69 97 ILE A C 1
ATOM 742 O O . ILE A 1 97 ? 1.767 2.005 -18.711 1.00 91.69 97 ILE A O 1
ATOM 746 N N . VAL A 1 98 ? 1.325 4.077 -17.966 1.00 91.19 98 VAL A N 1
ATOM 747 C CA . VAL A 1 98 ? 0.981 3.662 -16.599 1.00 91.19 98 VAL A CA 1
ATOM 748 C C . VAL A 1 98 ? -0.235 2.732 -16.605 1.00 91.19 98 VAL A C 1
ATOM 750 O O . VAL A 1 98 ? -0.229 1.699 -15.939 1.00 91.19 98 VAL A O 1
ATOM 753 N N . GLN A 1 99 ? -1.259 3.041 -17.403 1.00 92.06 99 GLN A N 1
ATOM 754 C CA . GLN A 1 99 ? -2.431 2.183 -17.548 1.00 92.06 99 GLN A CA 1
ATOM 755 C C . GLN A 1 99 ? -2.077 0.826 -18.173 1.00 92.06 99 GLN A C 1
ATOM 757 O O . GLN A 1 99 ? -2.528 -0.204 -17.672 1.00 92.06 99 GLN A O 1
ATOM 762 N N . ALA A 1 100 ? -1.262 0.809 -19.232 1.00 92.25 100 ALA A N 1
ATOM 763 C CA . ALA A 1 100 ? -0.801 -0.428 -19.858 1.00 92.25 100 ALA A CA 1
ATOM 764 C C . ALA A 1 100 ? 0.021 -1.285 -18.879 1.00 92.25 100 ALA A C 1
ATOM 766 O O . ALA A 1 100 ? -0.187 -2.494 -18.810 1.00 92.25 100 ALA A O 1
ATOM 767 N N . LEU A 1 101 ? 0.863 -0.662 -18.047 1.00 92.88 101 LEU A N 1
ATOM 768 C CA . LEU A 1 101 ? 1.617 -1.354 -17.001 1.00 92.88 101 LEU A CA 1
ATOM 769 C C . LEU A 1 101 ? 0.718 -2.004 -15.961 1.00 92.88 101 LEU A C 1
ATOM 771 O O . LEU A 1 101 ? 0.902 -3.177 -15.651 1.00 92.88 101 LEU A O 1
ATOM 775 N N . HIS A 1 102 ? -0.275 -1.277 -15.450 1.00 92.75 102 HIS A N 1
ATOM 776 C CA . HIS A 1 102 ? -1.237 -1.856 -14.517 1.00 92.75 102 HIS A CA 1
ATOM 777 C C . HIS A 1 102 ? -2.011 -3.018 -15.141 1.00 92.75 102 HIS A C 1
ATOM 779 O O . HIS A 1 102 ? -2.290 -3.990 -14.451 1.00 92.75 102 HIS A O 1
ATOM 785 N N . LEU A 1 103 ? -2.365 -2.946 -16.429 1.00 92.44 103 LEU A N 1
ATOM 786 C CA . LEU A 1 103 ? -3.046 -4.046 -17.116 1.00 92.44 103 LEU A CA 1
ATOM 787 C C . LEU A 1 103 ? -2.138 -5.272 -17.265 1.00 92.44 103 LEU A C 1
ATOM 789 O O . LEU A 1 103 ? -2.576 -6.374 -16.950 1.00 92.44 103 LEU A O 1
ATOM 793 N N . ALA A 1 104 ? -0.884 -5.080 -17.676 1.00 92.12 104 ALA A N 1
ATOM 794 C CA . ALA A 1 104 ? 0.094 -6.155 -17.852 1.00 92.12 104 ALA A CA 1
ATOM 795 C C . ALA A 1 104 ? 0.540 -6.796 -16.522 1.00 92.12 104 ALA A C 1
ATOM 797 O O . ALA A 1 104 ? 0.865 -7.983 -16.463 1.00 92.12 104 ALA A O 1
ATOM 798 N N . ALA A 1 105 ? 0.548 -6.019 -15.437 1.00 93.06 105 ALA A N 1
ATOM 799 C CA . ALA A 1 105 ? 0.917 -6.487 -14.106 1.00 93.06 105 ALA A CA 1
ATOM 800 C C . ALA A 1 105 ? -0.188 -7.298 -13.413 1.00 93.06 105 ALA A C 1
ATOM 802 O O . ALA A 1 105 ? 0.115 -8.006 -12.450 1.00 93.06 105 ALA A O 1
ATOM 803 N N . ARG A 1 106 ? -1.442 -7.235 -13.893 1.00 88.69 106 ARG A N 1
ATOM 804 C CA . ARG A 1 106 ? -2.556 -7.984 -13.295 1.00 88.69 106 ARG A CA 1
ATOM 805 C C . ARG A 1 106 ? -2.244 -9.483 -13.256 1.00 88.69 106 ARG A C 1
ATOM 807 O O . ARG A 1 106 ? -1.722 -10.025 -14.232 1.00 88.69 106 ARG A O 1
ATOM 814 N N . PRO A 1 107 ? -2.590 -10.175 -12.158 1.00 79.19 107 PRO A N 1
ATOM 815 C CA . PRO A 1 107 ? -2.564 -11.628 -12.153 1.00 79.19 107 PRO A CA 1
ATOM 816 C C . PRO A 1 107 ? -3.515 -12.147 -13.236 1.00 79.19 107 PRO A C 1
ATOM 818 O O . PRO A 1 107 ? -4.601 -11.590 -13.432 1.00 79.19 107 PRO A O 1
ATOM 821 N N . ALA A 1 108 ? -3.099 -13.198 -13.950 1.00 69.50 108 ALA A N 1
ATOM 822 C CA . ALA A 1 108 ? -3.967 -13.871 -14.905 1.00 69.50 108 ALA A CA 1
ATOM 823 C C . ALA A 1 108 ? -5.253 -14.283 -14.178 1.00 69.50 108 ALA A C 1
ATOM 825 O O . ALA A 1 108 ? -5.201 -14.885 -13.104 1.00 69.50 108 ALA A O 1
ATOM 826 N N . THR A 1 109 ? -6.398 -13.879 -14.721 1.00 52.81 109 THR A N 1
ATOM 827 C CA . THR A 1 109 ? -7.697 -14.255 -14.167 1.00 52.81 109 THR A CA 1
ATOM 828 C C . THR A 1 109 ? -7.845 -15.760 -14.374 1.00 52.81 109 THR A C 1
ATOM 830 O O . THR A 1 109 ? -7.821 -16.210 -15.518 1.00 52.81 109 THR A O 1
ATOM 833 N N . VAL A 1 110 ? -7.885 -16.520 -13.277 1.00 37.56 110 VAL A N 1
ATOM 834 C CA . VAL A 1 110 ? -8.201 -17.958 -13.281 1.00 37.56 110 VAL A CA 1
ATOM 835 C C . VAL A 1 110 ? -9.701 -18.132 -13.462 1.00 37.56 110 VAL A C 1
ATOM 837 O O . VAL A 1 110 ? -10.445 -17.360 -12.814 1.00 37.56 110 VAL A O 1
#